Protein AF-A0A3N5FTT1-F1 (afdb_monomer_lite)

pLDDT: mean 85.32, std 10.21, range [42.25, 96.75]

Secondary structure (DSSP, 8-state):
-PPPPPPTTGGGS---EEEE-GGG-EEEEESSGGGTS--B--S-STTS-TT-SS-B---BSSHHHHHIIIIITTHHHHSPTTS-----HHHHHTEEEEEPPPPTT-PPEEEE--STHHHHHTT--TT------

Foldseek 3Di:
DAQDEAPPVLVVFDFDKDFAFQQLWKAKFFPPPCTGDDFQQDPPDFAHDNRSPTGHDDIDNDDVVRCCVPPVVVQVVVDDPPDDRDDDPVNVVRIDMHGGDGDPVNGTDIDGDCDDVRVVSSVHDPSYGDDDD

Sequence (133 aa):
MPLSGPPKDFDRVELALVAVEPARLMRLAFRAVATHVSFRTSARYRFDAPGGQFGVLYAAFDLATAFSETVLRTTPQLTPAGQEPVLTYEELSRRRVVHLAPVPAGQPLRLIKLYDEGLAAAQTDNRIATDDD

Radius of gyration: 16.89 Å; chains: 1; bounding box: 42×28×49 Å

Structure (mmCIF, N/CA/C/O backbone):
data_AF-A0A3N5FTT1-F1
#
_entry.id   AF-A0A3N5FTT1-F1
#
loop_
_atom_site.group_PDB
_atom_site.id
_atom_site.type_symbol
_atom_site.label_atom_id
_atom_site.label_alt_id
_atom_site.label_comp_id
_atom_site.label_asym_id
_atom_site.label_entity_id
_atom_site.label_seq_id
_atom_site.pdbx_PDB_ins_code
_atom_site.Cartn_x
_atom_site.Cartn_y
_atom_site.Cartn_z
_atom_site.occupancy
_atom_site.B_iso_or_equiv
_atom_site.auth_seq_id
_atom_site.auth_comp_id
_atom_site.auth_asym_id
_atom_site.auth_atom_id
_atom_site.pdbx_PDB_model_num
ATOM 1 N N . MET A 1 1 ? -17.883 -5.976 -14.658 1.00 42.25 1 MET A N 1
ATOM 2 C CA . MET A 1 1 ? -18.977 -5.362 -13.873 1.00 42.25 1 MET A CA 1
ATOM 3 C C . MET A 1 1 ? -18.403 -4.189 -13.091 1.00 42.25 1 MET A C 1
ATOM 5 O O . MET A 1 1 ? -17.233 -4.290 -12.733 1.00 42.25 1 MET A O 1
ATOM 9 N N . PRO A 1 2 ? -19.150 -3.092 -12.888 1.00 53.16 2 PRO A N 1
ATOM 10 C CA . PRO A 1 2 ? -18.661 -1.923 -12.156 1.00 53.16 2 PRO A CA 1
ATOM 11 C C . PRO A 1 2 ? -18.389 -2.252 -10.680 1.00 53.16 2 PRO A C 1
ATOM 13 O O . PRO A 1 2 ? -19.019 -3.152 -10.116 1.00 53.16 2 PRO A O 1
ATOM 16 N N . LEU A 1 3 ? -17.424 -1.543 -10.086 1.00 55.59 3 LEU A N 1
ATOM 17 C CA . LEU A 1 3 ? -17.203 -1.538 -8.638 1.00 55.59 3 LEU A CA 1
ATOM 18 C C . LEU A 1 3 ? -18.450 -0.946 -7.971 1.00 55.59 3 LEU A C 1
ATOM 20 O O . LEU A 1 3 ? -19.071 -0.043 -8.526 1.00 55.59 3 LEU A O 1
ATOM 24 N N . SER A 1 4 ? -18.849 -1.498 -6.831 1.00 61.81 4 SER A N 1
ATOM 25 C CA . SER A 1 4 ? -19.964 -0.974 -6.045 1.00 61.81 4 SER A CA 1
ATOM 26 C C . SER A 1 4 ? -19.404 -0.200 -4.865 1.00 61.81 4 SER A C 1
ATOM 28 O O . SER A 1 4 ? -18.530 -0.719 -4.162 1.00 61.81 4 SER A O 1
ATOM 30 N N . GLY A 1 5 ? -19.930 1.003 -4.640 1.00 64.06 5 GLY A N 1
ATOM 31 C CA . GLY A 1 5 ? -19.669 1.760 -3.424 1.00 64.06 5 GLY A CA 1
ATOM 32 C C . GLY A 1 5 ? -20.010 0.956 -2.160 1.00 64.06 5 GLY A C 1
ATOM 33 O O . GLY A 1 5 ? -20.705 -0.071 -2.230 1.00 64.06 5 GLY A O 1
ATOM 34 N N . PRO A 1 6 ? -19.488 1.376 -0.999 1.00 69.56 6 PRO A N 1
ATOM 35 C CA . PRO A 1 6 ? -19.821 0.747 0.272 1.00 69.56 6 PRO A CA 1
ATOM 36 C C . PRO A 1 6 ? -21.343 0.815 0.545 1.00 69.56 6 PRO A C 1
ATOM 38 O O . PRO A 1 6 ? -22.042 1.647 -0.038 1.00 69.56 6 PRO A O 1
ATOM 41 N N . PRO A 1 7 ? -21.888 -0.055 1.418 1.00 75.38 7 PRO A N 1
ATOM 42 C CA . PRO A 1 7 ? -23.258 0.069 1.921 1.00 75.38 7 PRO A CA 1
ATOM 43 C C . PRO A 1 7 ? -23.598 1.501 2.371 1.00 75.38 7 PRO A C 1
ATOM 45 O O . PRO A 1 7 ? -22.747 2.207 2.904 1.00 75.38 7 PRO A O 1
ATOM 48 N N . LYS A 1 8 ? -24.853 1.935 2.198 1.00 75.69 8 LYS A N 1
ATOM 49 C CA . LYS A 1 8 ? -25.277 3.317 2.518 1.00 75.69 8 LYS A CA 1
ATOM 50 C C . LYS A 1 8 ? -25.098 3.708 3.990 1.00 75.69 8 LYS A C 1
ATOM 52 O O . LYS A 1 8 ? -25.071 4.889 4.303 1.00 75.69 8 LYS A O 1
ATOM 57 N N . ASP A 1 9 ? -25.034 2.729 4.878 1.00 80.12 9 ASP A N 1
ATOM 58 C CA . ASP A 1 9 ? -24.876 2.855 6.325 1.00 80.12 9 ASP A CA 1
ATOM 59 C C . ASP A 1 9 ? -23.519 2.323 6.808 1.00 80.12 9 ASP A C 1
ATOM 61 O O . ASP A 1 9 ? -23.369 1.941 7.968 1.00 80.12 9 ASP A O 1
ATOM 65 N N . PHE A 1 10 ? -22.513 2.294 5.926 1.00 79.19 10 PHE A N 1
ATOM 66 C CA . PHE A 1 10 ? -21.170 1.802 6.244 1.00 79.19 10 PHE A CA 1
ATOM 67 C C . PHE A 1 10 ? -20.517 2.532 7.424 1.00 79.19 10 PHE A C 1
ATOM 69 O O . PHE A 1 10 ? -19.739 1.936 8.164 1.00 79.19 10 PHE A O 1
ATOM 76 N N . ASP A 1 11 ? -20.868 3.802 7.640 1.00 80.31 11 ASP A N 1
ATOM 77 C CA . ASP A 1 11 ? -20.440 4.618 8.781 1.00 80.31 11 ASP A CA 1
ATOM 78 C C . ASP A 1 11 ? -20.960 4.101 10.135 1.00 80.31 11 ASP A C 1
ATOM 80 O O . ASP A 1 11 ? -20.432 4.472 11.184 1.00 80.31 11 ASP A O 1
ATOM 84 N N . ARG A 1 12 ? -21.983 3.239 10.123 1.00 84.31 12 ARG A N 1
ATOM 85 C CA . ARG A 1 12 ? -22.632 2.667 11.314 1.00 84.31 12 ARG A CA 1
ATOM 86 C C . ARG A 1 12 ? -22.240 1.221 11.578 1.00 84.31 12 ARG A C 1
ATOM 88 O O . ARG A 1 12 ? -22.619 0.671 12.612 1.00 84.31 12 ARG A O 1
ATOM 95 N N . VAL A 1 13 ? -21.515 0.601 10.653 1.00 86.06 13 VAL A N 1
ATOM 96 C CA . VAL A 1 13 ? -21.069 -0.783 10.781 1.00 86.06 13 VAL A CA 1
ATOM 97 C C . VAL A 1 13 ? -19.856 -0.839 11.707 1.00 86.06 13 VAL A C 1
ATOM 99 O O . VAL A 1 13 ? -18.922 -0.047 11.589 1.00 86.06 13 VAL A O 1
ATOM 102 N N . GLU A 1 14 ? -19.848 -1.796 12.635 1.00 88.38 14 GLU A N 1
ATOM 103 C CA . GLU A 1 14 ? -18.666 -2.048 13.455 1.00 88.38 14 GLU A CA 1
ATOM 104 C C . GLU A 1 14 ? -17.583 -2.715 12.598 1.00 88.38 14 GLU A C 1
ATOM 106 O O . GLU A 1 14 ? -17.679 -3.881 12.210 1.00 88.38 14 GLU A O 1
ATOM 111 N N . LEU A 1 15 ? -16.548 -1.944 12.268 1.00 90.25 15 LEU A N 1
ATOM 112 C CA . LEU A 1 15 ? -15.471 -2.402 11.405 1.00 90.25 15 LEU A CA 1
ATOM 113 C C . LEU A 1 15 ? -14.433 -3.199 12.194 1.00 90.25 15 LEU A C 1
ATOM 115 O O . LEU A 1 15 ? -13.882 -2.731 13.193 1.00 90.25 15 LEU A O 1
ATOM 119 N N . ALA A 1 16 ? -14.095 -4.381 11.682 1.00 93.12 16 ALA A N 1
ATOM 120 C CA . ALA A 1 16 ? -12.997 -5.171 12.215 1.00 93.12 16 ALA A CA 1
ATOM 121 C C . ALA A 1 16 ? -11.670 -4.410 12.056 1.00 93.12 16 ALA A C 1
ATOM 123 O O . ALA A 1 16 ? -11.315 -3.970 10.959 1.00 93.12 16 ALA A O 1
ATOM 124 N N . LEU A 1 17 ? -10.915 -4.282 13.148 1.00 94.31 17 LEU A N 1
ATOM 125 C CA . LEU A 1 17 ? -9.601 -3.642 13.155 1.00 94.31 17 LEU A CA 1
ATOM 126 C C . LEU A 1 17 ? -8.486 -4.675 13.298 1.00 94.31 17 LEU A C 1
ATOM 128 O O . LEU A 1 17 ? -8.603 -5.650 14.037 1.00 94.31 17 LEU A O 1
ATOM 132 N N . VAL A 1 18 ? -7.362 -4.409 12.640 1.00 96.12 18 VAL A N 1
ATOM 133 C CA . VAL A 1 18 ? -6.124 -5.171 12.788 1.00 96.12 18 VAL A CA 1
ATOM 134 C C . VAL A 1 18 ? -4.969 -4.239 13.142 1.00 96.12 18 VAL A C 1
ATOM 136 O O . VAL A 1 18 ? -4.844 -3.133 12.612 1.00 96.12 18 VAL A O 1
ATOM 139 N N . ALA A 1 19 ? -4.120 -4.697 14.060 1.00 95.56 19 ALA A N 1
ATOM 140 C CA . ALA A 1 19 ? -2.863 -4.046 14.394 1.00 95.56 19 ALA A CA 1
ATOM 141 C C . ALA A 1 19 ? -1.747 -4.600 13.499 1.00 95.56 19 ALA A C 1
ATOM 143 O O . ALA A 1 19 ? -1.507 -5.808 13.466 1.00 95.56 19 ALA A O 1
ATOM 144 N N . VAL A 1 20 ? -1.057 -3.719 12.777 1.00 95.06 20 VAL A N 1
ATOM 145 C CA . VAL A 1 20 ? 0.028 -4.088 11.864 1.00 95.06 20 VAL A CA 1
ATOM 146 C C . VAL A 1 20 ? 1.277 -3.304 12.212 1.00 95.06 20 VAL A C 1
ATOM 148 O O . VAL A 1 20 ? 1.269 -2.075 12.239 1.00 95.06 20 VAL A O 1
ATOM 151 N N . GLU A 1 21 ? 2.380 -4.008 12.436 1.00 94.38 21 GLU A N 1
ATOM 152 C CA . GLU A 1 21 ? 3.671 -3.348 12.566 1.00 94.38 21 GLU A CA 1
ATOM 153 C C . GLU A 1 21 ? 4.119 -2.765 11.219 1.00 94.38 21 GLU A C 1
ATOM 155 O O . GLU A 1 21 ? 4.210 -3.517 10.243 1.00 94.38 21 GLU A O 1
ATOM 160 N N . PRO A 1 22 ? 4.460 -1.463 11.148 1.00 93.25 22 PRO A N 1
ATOM 161 C CA . PRO A 1 22 ? 4.927 -0.834 9.915 1.00 93.25 22 PRO A CA 1
ATOM 162 C C . PRO A 1 22 ? 6.081 -1.589 9.250 1.00 93.25 22 PRO A C 1
ATOM 164 O O . PRO A 1 22 ? 6.082 -1.747 8.037 1.00 93.25 22 PRO A O 1
ATOM 167 N N . ALA A 1 23 ? 7.017 -2.135 10.033 1.00 92.75 23 ALA A N 1
ATOM 168 C CA . ALA A 1 23 ? 8.183 -2.857 9.519 1.00 92.75 23 ALA A CA 1
ATOM 169 C C . ALA A 1 23 ? 7.835 -4.126 8.713 1.00 92.75 23 ALA A C 1
ATOM 171 O O . ALA A 1 23 ? 8.658 -4.608 7.933 1.00 92.75 23 ALA A O 1
ATOM 172 N N . ARG A 1 24 ? 6.613 -4.657 8.865 1.00 94.69 24 ARG A N 1
ATOM 173 C CA . ARG A 1 24 ? 6.100 -5.782 8.066 1.00 94.69 24 ARG A CA 1
ATOM 174 C C . ARG A 1 24 ? 5.604 -5.362 6.686 1.00 94.69 24 ARG A C 1
ATOM 176 O O . ARG A 1 24 ? 5.309 -6.224 5.866 1.00 94.69 24 ARG A O 1
ATOM 183 N N . LEU A 1 25 ? 5.474 -4.062 6.448 1.00 95.81 25 LEU A N 1
ATOM 184 C CA . LEU A 1 25 ? 4.988 -3.508 5.200 1.00 95.81 25 LEU A CA 1
ATOM 185 C C . LEU A 1 25 ? 6.155 -3.032 4.346 1.00 95.81 25 LEU A C 1
ATOM 187 O O . LEU A 1 25 ? 7.110 -2.402 4.809 1.00 95.81 25 LEU A O 1
ATOM 191 N N . MET A 1 26 ? 6.037 -3.301 3.057 1.00 95.94 26 MET A N 1
ATOM 192 C CA . MET A 1 26 ? 6.960 -2.828 2.046 1.00 95.94 26 MET A CA 1
ATOM 193 C C . MET A 1 26 ? 6.203 -2.292 0.845 1.00 95.94 26 MET A C 1
ATOM 195 O O . MET A 1 26 ? 5.030 -2.584 0.624 1.00 95.94 26 MET A O 1
ATOM 199 N N . ARG A 1 27 ? 6.898 -1.530 0.016 1.00 94.56 27 ARG A N 1
ATOM 200 C CA . ARG A 1 27 ? 6.398 -1.145 -1.296 1.00 94.56 27 ARG A CA 1
ATOM 201 C C . ARG A 1 27 ? 7.517 -1.092 -2.306 1.00 94.56 27 ARG A C 1
ATOM 203 O O . ARG A 1 27 ? 8.685 -0.910 -1.967 1.00 94.56 27 ARG A O 1
ATOM 210 N N . LEU A 1 28 ? 7.131 -1.211 -3.564 1.00 93.50 28 LEU A N 1
ATOM 211 C CA . LEU A 1 28 ? 8.029 -0.998 -4.677 1.00 93.50 28 LEU A CA 1
ATOM 212 C C . LEU A 1 28 ? 7.905 0.466 -5.114 1.00 93.50 28 LEU A C 1
ATOM 214 O O . LEU A 1 28 ? 6.833 0.925 -5.500 1.00 93.50 28 LEU A O 1
ATOM 218 N N . ALA A 1 29 ? 8.995 1.215 -5.007 1.00 92.06 29 ALA A N 1
ATOM 219 C CA . ALA A 1 29 ? 9.047 2.631 -5.358 1.00 92.06 29 ALA A CA 1
ATOM 220 C C . ALA A 1 29 ? 10.113 2.877 -6.428 1.00 92.06 29 ALA A C 1
ATOM 222 O O . ALA A 1 29 ? 10.991 2.041 -6.649 1.00 92.06 29 ALA A O 1
ATOM 223 N N . PHE A 1 30 ? 10.066 4.035 -7.087 1.00 90.62 30 PHE A N 1
ATOM 224 C CA . PHE A 1 30 ? 11.193 4.472 -7.907 1.00 90.62 30 PHE A CA 1
ATOM 225 C C . PHE A 1 30 ? 12.402 4.777 -7.015 1.00 90.62 30 PHE A C 1
ATOM 227 O O . PHE A 1 30 ? 12.276 5.069 -5.826 1.00 90.62 30 PHE A O 1
ATOM 234 N N . ARG A 1 31 ? 13.607 4.739 -7.590 1.00 87.94 31 ARG A N 1
ATOM 235 C CA . ARG A 1 31 ? 14.841 5.040 -6.844 1.00 87.94 31 ARG A CA 1
ATOM 236 C C . ARG A 1 31 ? 14.834 6.409 -6.167 1.00 87.94 31 ARG A C 1
ATOM 238 O O . ARG A 1 31 ? 15.449 6.544 -5.113 1.00 87.94 31 ARG A O 1
ATOM 245 N N . ALA A 1 32 ? 14.140 7.392 -6.738 1.00 87.75 32 ALA A N 1
ATOM 246 C CA . ALA A 1 32 ? 14.025 8.726 -6.164 1.00 87.75 32 ALA A CA 1
ATOM 247 C C . ALA A 1 32 ? 13.379 8.682 -4.766 1.00 87.75 32 ALA A C 1
ATOM 249 O O . ALA A 1 32 ? 12.244 8.225 -4.615 1.00 87.75 32 ALA A O 1
ATOM 250 N N . VAL A 1 33 ? 14.090 9.204 -3.760 1.00 82.81 33 VAL A N 1
ATOM 251 C CA . VAL A 1 33 ? 13.703 9.149 -2.334 1.00 82.81 33 VAL A CA 1
ATOM 252 C C . VAL A 1 33 ? 12.331 9.770 -2.070 1.00 82.81 33 VAL A C 1
ATOM 254 O O . VAL A 1 33 ? 11.547 9.221 -1.304 1.00 82.81 33 VAL A O 1
ATOM 257 N N . ALA A 1 34 ? 11.975 10.840 -2.788 1.00 81.56 34 ALA A N 1
ATOM 258 C CA . ALA A 1 34 ? 10.654 11.474 -2.701 1.00 81.56 34 ALA A CA 1
ATOM 259 C C . ALA A 1 34 ? 9.476 10.513 -2.990 1.00 81.56 34 ALA A C 1
ATOM 261 O O . ALA A 1 34 ? 8.323 10.793 -2.663 1.00 81.56 34 ALA A O 1
ATOM 262 N N . THR A 1 35 ? 9.745 9.363 -3.613 1.00 79.62 35 THR A N 1
ATOM 263 C CA . THR A 1 35 ? 8.726 8.358 -3.931 1.00 79.62 35 THR A CA 1
ATOM 264 C C . THR A 1 35 ? 8.617 7.244 -2.891 1.00 79.62 35 THR A C 1
ATOM 266 O O . THR A 1 35 ? 7.657 6.480 -2.959 1.00 79.62 35 THR A O 1
ATOM 269 N N . HIS A 1 36 ? 9.549 7.155 -1.932 1.00 84.69 36 HIS A N 1
ATOM 270 C CA . HIS A 1 36 ? 9.677 6.029 -0.999 1.00 84.69 36 HIS A CA 1
ATOM 271 C C . HIS A 1 36 ? 8.491 5.937 -0.043 1.00 84.69 36 HIS A C 1
ATOM 273 O O . HIS A 1 36 ? 7.829 4.906 0.001 1.00 84.69 36 HIS A O 1
ATOM 279 N N . VAL A 1 37 ? 8.154 7.025 0.646 1.00 81.81 37 VAL A N 1
ATOM 280 C CA . VAL A 1 37 ? 7.001 7.102 1.556 1.00 81.81 37 VAL A CA 1
ATOM 281 C C . VAL A 1 37 ? 6.309 8.442 1.322 1.00 81.81 37 VAL A C 1
ATOM 283 O O . VAL A 1 37 ? 6.639 9.443 1.948 1.00 81.81 37 VAL A O 1
ATOM 286 N N . SER A 1 38 ? 5.391 8.480 0.354 1.00 82.88 38 SER A N 1
ATOM 287 C CA . SER A 1 38 ? 4.568 9.659 0.070 1.00 82.88 38 SER A CA 1
ATOM 288 C C . SER A 1 38 ? 3.094 9.287 0.058 1.00 82.88 38 SER A C 1
ATOM 290 O O . SER A 1 38 ? 2.672 8.415 -0.701 1.00 82.88 38 SER A O 1
ATOM 292 N N . PHE A 1 39 ? 2.331 9.968 0.910 1.00 89.44 39 PHE A N 1
ATOM 293 C CA . PHE A 1 39 ? 0.878 9.890 0.963 1.00 89.44 39 PHE A CA 1
ATOM 294 C C . PHE A 1 39 ? 0.321 10.782 -0.144 1.00 89.44 39 PHE A C 1
ATOM 296 O O . PHE A 1 39 ? 0.500 11.999 -0.110 1.00 89.44 39 PHE A O 1
ATOM 303 N N . ARG A 1 40 ? -0.278 10.177 -1.171 1.00 87.12 40 ARG A N 1
ATOM 304 C CA . ARG A 1 40 ? -0.762 10.902 -2.353 1.00 87.12 40 ARG A CA 1
ATOM 305 C C . ARG A 1 40 ? -2.248 11.195 -2.228 1.00 87.12 40 ARG A C 1
ATOM 307 O O . ARG A 1 40 ? -2.999 10.329 -1.806 1.00 87.12 40 ARG A O 1
ATOM 314 N N . THR A 1 41 ? -2.653 12.390 -2.639 1.00 88.75 41 THR A N 1
ATOM 315 C CA . THR A 1 41 ? -4.046 12.870 -2.624 1.00 88.75 41 THR A CA 1
ATOM 316 C C . THR A 1 41 ? -4.725 12.762 -3.996 1.00 88.75 41 THR A C 1
ATOM 318 O O . THR A 1 41 ? -5.684 13.471 -4.275 1.00 88.75 41 THR A O 1
ATOM 321 N N . SER A 1 42 ? -4.208 11.919 -4.896 1.00 83.94 42 SER A N 1
ATOM 322 C CA . SER A 1 42 ? -4.902 11.606 -6.153 1.00 83.94 42 SER A CA 1
ATOM 323 C C . SER A 1 42 ? -6.137 10.757 -5.878 1.00 83.94 42 SER A C 1
ATOM 325 O O . SER A 1 42 ? -6.087 9.984 -4.938 1.00 83.94 42 SER A O 1
ATOM 327 N N . ALA A 1 43 ? -7.150 10.806 -6.744 1.00 84.06 43 ALA A N 1
ATOM 328 C CA . ALA A 1 43 ? -8.309 9.905 -6.733 1.00 84.06 43 ALA A CA 1
ATOM 329 C C . ALA A 1 43 ? -8.183 8.811 -7.815 1.00 84.06 43 ALA A C 1
ATOM 331 O O . ALA A 1 43 ? -9.061 8.630 -8.654 1.00 84.06 43 ALA A O 1
ATOM 332 N N . ARG A 1 44 ? -7.017 8.151 -7.900 1.00 83.44 44 ARG A N 1
ATOM 333 C CA . ARG A 1 44 ? -6.706 7.220 -9.007 1.00 83.44 44 ARG A CA 1
ATOM 334 C C . ARG A 1 44 ? -6.929 5.760 -8.628 1.00 83.44 44 ARG A C 1
ATOM 336 O O . ARG A 1 44 ? -7.172 4.933 -9.507 1.00 83.44 44 ARG A O 1
ATOM 343 N N . TYR A 1 45 ? -6.741 5.428 -7.361 1.00 86.38 45 TYR A N 1
ATOM 344 C CA . TYR A 1 45 ? -6.734 4.059 -6.873 1.00 86.38 45 TYR A CA 1
ATOM 345 C C . TYR A 1 45 ? -7.923 3.765 -5.969 1.00 86.38 45 TYR A C 1
ATOM 347 O O . TYR A 1 45 ? -8.590 4.653 -5.456 1.00 86.38 45 TYR A O 1
ATOM 355 N N . ARG A 1 46 ? -8.165 2.468 -5.790 1.00 86.62 46 ARG A N 1
ATOM 356 C CA . ARG A 1 46 ? -9.382 1.892 -5.215 1.00 86.62 46 ARG A CA 1
ATOM 357 C C . ARG A 1 46 ? -9.783 2.432 -3.839 1.00 86.62 46 ARG A C 1
ATOM 359 O O . ARG A 1 46 ? -10.966 2.424 -3.535 1.00 86.62 46 ARG A O 1
ATOM 366 N N . PHE A 1 47 ? -8.812 2.827 -3.022 1.00 90.31 47 PHE A N 1
ATOM 367 C CA . PHE A 1 47 ? -9.019 3.343 -1.665 1.00 90.31 47 PHE A CA 1
ATOM 368 C C . PHE A 1 47 ? -8.519 4.782 -1.506 1.00 90.31 47 PHE A C 1
ATOM 370 O O . PHE A 1 47 ? -8.275 5.240 -0.391 1.00 90.31 47 PHE A O 1
ATOM 377 N N . ASP A 1 48 ? -8.314 5.489 -2.619 1.00 90.75 48 ASP A N 1
ATOM 378 C CA . ASP A 1 48 ? -7.957 6.900 -2.581 1.00 90.75 48 ASP A CA 1
ATOM 379 C C . ASP A 1 48 ? -9.139 7.732 -2.073 1.00 90.75 48 ASP A C 1
ATOM 381 O O . ASP A 1 48 ? -10.291 7.402 -2.347 1.00 90.75 48 ASP A O 1
ATOM 385 N N . ALA A 1 49 ? -8.858 8.819 -1.353 1.00 88.94 49 ALA A N 1
ATOM 386 C CA . ALA A 1 49 ? -9.875 9.792 -0.969 1.00 88.94 49 ALA A CA 1
ATOM 387 C C . ALA A 1 49 ? -10.394 10.506 -2.236 1.00 88.94 49 ALA A C 1
ATOM 389 O O . ALA A 1 49 ? -9.599 11.215 -2.864 1.00 88.94 49 ALA A O 1
ATOM 390 N N . PRO A 1 50 ? -11.675 10.361 -2.624 1.00 85.31 50 PRO A N 1
ATOM 391 C CA . PRO A 1 50 ? -12.180 10.884 -3.896 1.00 85.31 50 PRO 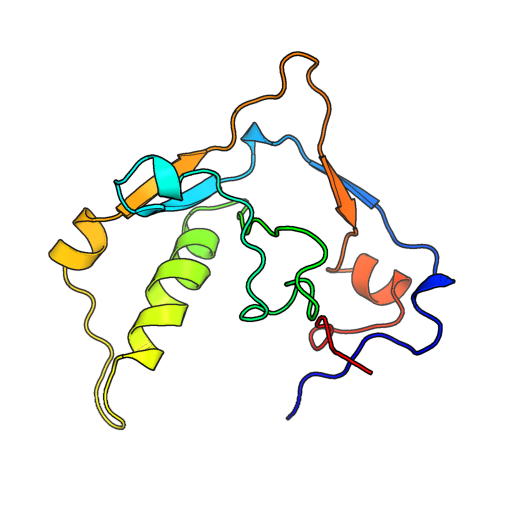A CA 1
ATOM 392 C C . PRO A 1 50 ? -12.023 12.404 -4.029 1.00 85.31 50 PRO A C 1
ATOM 394 O O . PRO A 1 50 ? -11.509 12.909 -5.026 1.00 85.31 50 PRO A O 1
ATOM 397 N N . GLY A 1 51 ? -12.321 13.137 -2.952 1.00 87.19 51 GLY A N 1
ATOM 398 C CA . GLY A 1 51 ? -12.128 14.587 -2.873 1.00 87.19 51 GLY A CA 1
ATOM 399 C C . GLY A 1 51 ? -10.730 15.020 -2.417 1.00 87.19 51 GLY A C 1
ATOM 400 O O . GLY A 1 51 ? -10.533 16.190 -2.091 1.00 87.19 51 GLY A O 1
ATOM 401 N N . GLY A 1 52 ? -9.760 14.103 -2.330 1.00 87.75 52 GLY A N 1
ATOM 402 C CA . GLY A 1 52 ? -8.378 14.410 -1.946 1.00 87.75 52 GLY A CA 1
ATOM 403 C C . GLY A 1 52 ? -8.206 14.928 -0.511 1.00 87.75 52 GLY A C 1
ATOM 404 O O . GLY A 1 52 ? -7.203 15.576 -0.213 1.00 87.75 52 GLY A O 1
ATOM 405 N N . GLN A 1 53 ? -9.163 14.654 0.382 1.00 91.12 53 GLN A N 1
ATOM 406 C CA . GLN A 1 53 ? -9.201 15.181 1.753 1.00 91.12 53 GLN A CA 1
ATOM 407 C C . GLN A 1 53 ? -8.039 14.677 2.624 1.00 91.12 53 GLN A C 1
ATOM 409 O O . GLN A 1 53 ? -7.667 15.315 3.608 1.00 91.12 53 GLN A O 1
ATOM 414 N N . PHE A 1 54 ? -7.457 13.532 2.268 1.00 90.50 54 PHE A N 1
ATOM 415 C CA . PHE A 1 54 ? -6.276 12.965 2.906 1.00 90.50 54 PHE A CA 1
ATOM 416 C C . PHE A 1 54 ? -5.427 12.198 1.890 1.00 90.50 54 PHE A C 1
ATOM 418 O O . PHE A 1 54 ? -5.898 11.786 0.830 1.00 90.50 54 PHE A O 1
ATOM 425 N N . GLY A 1 55 ? -4.144 12.028 2.210 1.00 91.44 55 GLY A N 1
ATOM 426 C CA . GLY A 1 55 ? -3.221 11.273 1.372 1.00 91.44 55 GLY A CA 1
ATOM 427 C C . GLY A 1 55 ? -3.232 9.781 1.702 1.00 91.44 55 GLY A C 1
ATOM 428 O O . GLY A 1 55 ? -3.303 9.399 2.869 1.00 91.44 55 GLY A O 1
ATOM 429 N N . VAL A 1 56 ? -3.084 8.940 0.679 1.00 93.00 56 VAL A N 1
ATOM 430 C CA . VAL A 1 56 ? -3.073 7.476 0.802 1.00 93.00 56 VAL A CA 1
ATOM 431 C C . VAL A 1 56 ? -1.715 6.908 0.393 1.00 93.00 56 VAL A C 1
ATOM 433 O O . VAL A 1 56 ? -1.062 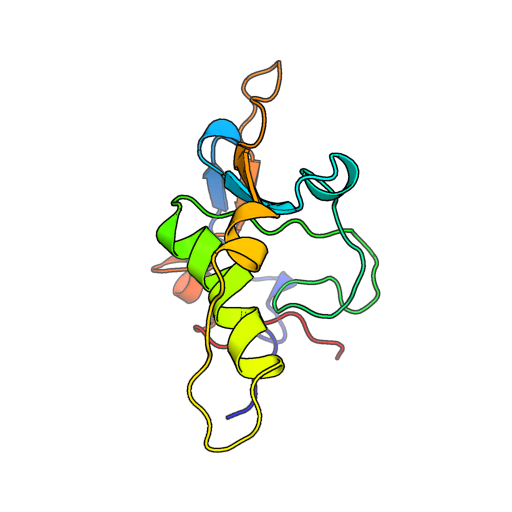7.388 -0.541 1.00 93.00 56 VAL A O 1
ATOM 436 N N . LEU A 1 57 ? -1.269 5.884 1.123 1.00 92.88 57 LEU A N 1
ATOM 437 C CA . LEU A 1 57 ? -0.055 5.121 0.849 1.00 92.88 57 LEU A CA 1
ATOM 438 C C . LEU A 1 57 ? -0.415 3.643 0.682 1.00 92.88 57 LEU A C 1
ATOM 440 O O . LEU A 1 57 ? -0.933 3.024 1.606 1.00 92.88 57 LEU A O 1
ATOM 444 N N . TYR A 1 58 ? -0.061 3.068 -0.466 1.00 93.12 58 TYR A N 1
ATOM 445 C CA . TYR A 1 58 ? -0.187 1.632 -0.709 1.00 93.12 58 TYR A CA 1
ATOM 446 C C . TYR A 1 58 ? 1.112 0.918 -0.340 1.00 93.12 58 TYR A C 1
ATOM 448 O O . TYR A 1 58 ? 2.201 1.306 -0.785 1.00 93.12 58 TYR A O 1
ATOM 456 N N . ALA A 1 59 ? 0.974 -0.141 0.449 1.00 95.38 59 ALA A N 1
ATOM 457 C CA . ALA A 1 59 ? 2.038 -1.050 0.840 1.00 95.38 59 ALA A CA 1
ATOM 458 C C . ALA A 1 59 ? 1.493 -2.483 0.906 1.00 95.38 59 ALA A C 1
ATOM 460 O O . ALA A 1 59 ? 0.286 -2.694 0.996 1.00 95.38 59 ALA A O 1
ATOM 461 N N . ALA A 1 60 ? 2.390 -3.458 0.848 1.00 96.00 60 ALA A N 1
ATOM 462 C CA . ALA A 1 60 ? 2.078 -4.878 0.857 1.00 96.00 60 ALA A CA 1
ATOM 463 C C . ALA A 1 60 ? 2.907 -5.613 1.914 1.00 96.00 60 ALA A C 1
ATOM 465 O O . ALA A 1 60 ? 3.953 -5.129 2.349 1.00 96.00 60 ALA A O 1
ATOM 466 N N . PHE A 1 61 ? 2.445 -6.802 2.294 1.00 96.50 61 PHE A N 1
ATOM 467 C CA . PHE A 1 61 ? 3.142 -7.682 3.235 1.00 96.50 61 PHE A CA 1
ATOM 468 C C . PHE A 1 61 ? 4.283 -8.476 2.592 1.00 96.50 61 PHE A C 1
ATOM 470 O O . PHE A 1 61 ? 5.168 -8.963 3.292 1.00 96.50 61 PHE A O 1
ATOM 477 N N . ASP A 1 62 ? 4.274 -8.608 1.269 1.00 96.75 62 ASP A N 1
ATOM 478 C CA . ASP A 1 62 ? 5.238 -9.408 0.530 1.00 96.75 62 ASP A CA 1
ATOM 479 C C . ASP A 1 62 ? 5.599 -8.770 -0.820 1.00 96.75 62 ASP A C 1
ATOM 481 O O . ASP A 1 62 ? 4.901 -7.898 -1.356 1.00 96.75 62 ASP A O 1
ATOM 485 N N . LEU A 1 63 ? 6.730 -9.218 -1.368 1.00 95.56 63 LEU A N 1
ATOM 486 C CA . LEU A 1 63 ? 7.281 -8.688 -2.608 1.00 95.56 63 LEU A CA 1
ATOM 487 C C . LEU A 1 63 ? 6.428 -9.037 -3.831 1.00 95.56 63 LEU A C 1
ATOM 489 O O . LEU A 1 63 ? 6.345 -8.219 -4.743 1.00 95.56 63 LEU A O 1
ATOM 493 N N . ALA A 1 64 ? 5.805 -10.217 -3.874 1.00 95.50 64 ALA A N 1
ATOM 494 C CA . ALA A 1 64 ? 5.016 -10.645 -5.026 1.00 95.50 64 ALA A CA 1
ATOM 495 C C . ALA A 1 64 ? 3.767 -9.766 -5.187 1.00 95.50 64 ALA A C 1
ATOM 497 O O . ALA A 1 64 ? 3.471 -9.303 -6.292 1.00 95.50 64 ALA A O 1
ATOM 498 N N . THR A 1 65 ? 3.102 -9.444 -4.078 1.00 95.00 65 THR A N 1
ATOM 499 C CA . THR A 1 65 ? 1.983 -8.500 -4.028 1.00 95.00 65 THR A CA 1
ATOM 500 C C . THR A 1 65 ? 2.442 -7.091 -4.406 1.00 95.00 65 THR A C 1
ATOM 502 O O . THR A 1 65 ? 1.876 -6.482 -5.315 1.00 95.00 65 THR A O 1
ATOM 505 N N . ALA A 1 66 ? 3.523 -6.581 -3.797 1.00 94.44 66 ALA A N 1
ATOM 506 C CA . ALA A 1 66 ? 4.057 -5.254 -4.128 1.00 94.44 66 ALA A CA 1
ATOM 507 C C . ALA A 1 66 ? 4.439 -5.128 -5.616 1.00 94.44 66 ALA A C 1
ATOM 509 O O . ALA A 1 66 ? 4.213 -4.087 -6.244 1.00 94.44 66 ALA A O 1
ATOM 510 N N . PHE A 1 67 ? 5.020 -6.187 -6.182 1.00 92.75 67 PHE A N 1
ATOM 511 C CA . PHE A 1 67 ? 5.401 -6.275 -7.585 1.00 92.75 67 PHE A CA 1
ATOM 512 C C . PHE A 1 67 ? 4.182 -6.292 -8.504 1.00 92.75 67 PHE A C 1
ATOM 514 O O . PHE A 1 67 ? 4.134 -5.515 -9.459 1.00 92.75 67 PHE A O 1
ATOM 521 N N . SER A 1 68 ? 3.186 -7.123 -8.198 1.00 90.56 68 SER A N 1
ATOM 522 C CA . SER A 1 68 ? 1.958 -7.231 -8.988 1.00 90.56 68 SER A CA 1
ATOM 523 C C . SER A 1 68 ? 1.222 -5.890 -9.051 1.00 90.56 68 SER A C 1
ATOM 525 O O . SER A 1 68 ? 0.908 -5.405 -10.136 1.00 90.56 68 SER A O 1
ATOM 527 N N . GLU A 1 69 ? 1.072 -5.216 -7.911 1.00 89.00 69 GLU A N 1
ATOM 528 C CA . GLU A 1 69 ? 0.359 -3.935 -7.810 1.00 89.00 69 GLU A CA 1
ATOM 529 C C . GLU A 1 69 ? 1.098 -2.743 -8.435 1.00 89.00 69 GLU A C 1
ATOM 531 O O . GLU A 1 69 ? 0.488 -1.742 -8.826 1.00 89.00 69 GLU A O 1
ATOM 536 N N . THR A 1 70 ? 2.426 -2.820 -8.540 1.00 87.81 70 THR A N 1
ATOM 537 C CA . THR A 1 70 ? 3.242 -1.698 -9.032 1.00 87.81 70 THR A CA 1
ATOM 538 C C . THR A 1 70 ? 3.661 -1.884 -10.486 1.00 87.81 70 THR A C 1
ATOM 540 O O . THR A 1 70 ? 3.577 -0.951 -11.288 1.00 87.81 70 THR A O 1
ATOM 543 N N . VAL A 1 71 ? 4.150 -3.075 -10.827 1.00 86.31 71 VAL A N 1
ATOM 544 C CA . VAL A 1 71 ? 4.709 -3.399 -12.142 1.00 86.31 71 VAL A CA 1
ATOM 545 C C . VAL A 1 71 ? 3.615 -3.964 -13.031 1.00 86.31 71 VAL A C 1
ATOM 547 O O . VAL A 1 71 ? 3.236 -3.316 -14.003 1.00 86.31 71 VAL A O 1
ATOM 550 N N . LEU A 1 72 ? 3.043 -5.112 -12.655 1.00 83.88 72 LEU A N 1
ATOM 551 C CA . LEU A 1 72 ? 2.076 -5.824 -13.496 1.00 83.88 72 LEU A CA 1
ATOM 552 C C . LEU A 1 72 ? 0.757 -5.075 -13.659 1.00 83.88 72 LEU A C 1
ATOM 554 O O . LEU A 1 72 ? 0.093 -5.251 -14.667 1.00 83.88 72 LEU A O 1
ATOM 558 N N . ARG A 1 73 ? 0.379 -4.206 -12.722 1.00 81.12 73 ARG A N 1
ATOM 559 C CA . ARG A 1 73 ? -0.781 -3.325 -12.897 1.00 81.12 73 ARG A CA 1
ATOM 560 C C . ARG A 1 73 ? -0.532 -2.223 -13.933 1.00 81.12 73 ARG A C 1
ATOM 562 O O . ARG A 1 73 ? -1.463 -1.793 -14.607 1.00 81.12 73 ARG A O 1
ATOM 569 N N . THR A 1 74 ? 0.706 -1.738 -14.047 1.00 73.12 74 THR A N 1
ATOM 570 C CA . THR A 1 74 ? 1.053 -0.597 -14.911 1.00 73.12 74 THR A CA 1
ATOM 571 C C . THR A 1 74 ? 1.422 -1.045 -16.326 1.00 73.12 74 THR A C 1
ATOM 573 O O . THR A 1 74 ? 1.043 -0.383 -17.287 1.00 73.12 74 THR A O 1
ATOM 576 N N . THR A 1 75 ? 2.117 -2.175 -16.485 1.00 69.81 75 THR A N 1
ATOM 577 C CA . THR A 1 75 ? 2.607 -2.641 -17.795 1.00 69.81 75 THR A CA 1
ATOM 578 C C . THR A 1 75 ? 1.490 -2.897 -18.825 1.00 69.81 75 THR A C 1
ATOM 580 O O . THR A 1 75 ? 1.617 -2.407 -19.947 1.00 69.81 75 THR A O 1
ATOM 583 N N . PRO A 1 76 ? 0.361 -3.557 -18.492 1.00 65.50 76 PRO A N 1
ATOM 584 C CA . PRO A 1 76 ? -0.752 -3.755 -19.421 1.00 65.50 76 PRO A CA 1
ATOM 585 C C . PRO A 1 76 ? -1.435 -2.448 -19.830 1.00 65.50 76 PRO A C 1
ATOM 587 O O . PRO A 1 76 ? -1.906 -2.345 -20.953 1.00 65.50 76 PRO A O 1
ATOM 590 N N . GLN A 1 77 ? -1.448 -1.425 -18.961 1.00 65.44 77 GLN A N 1
ATOM 591 C CA . GLN A 1 77 ? -1.998 -0.102 -19.306 1.00 65.44 77 GLN A CA 1
ATOM 592 C C . GLN A 1 77 ? -1.179 0.601 -20.396 1.00 65.44 77 GLN A C 1
ATOM 594 O O . GLN A 1 77 ? -1.691 1.486 -21.074 1.00 65.44 77 GLN A O 1
ATOM 599 N N . LEU A 1 78 ? 0.095 0.232 -20.538 1.00 69.00 78 LEU A N 1
ATOM 600 C CA . LEU A 1 78 ? 1.032 0.821 -21.492 1.00 69.00 78 LEU A CA 1
ATOM 601 C C . LEU A 1 78 ? 1.261 -0.069 -22.723 1.00 69.00 78 LEU A C 1
ATOM 603 O O . LEU A 1 78 ? 1.974 0.338 -23.637 1.00 69.00 78 LEU A O 1
ATOM 607 N N . THR A 1 79 ? 0.679 -1.272 -22.752 1.00 75.88 79 THR A N 1
ATOM 608 C CA . THR A 1 79 ? 0.859 -2.234 -23.845 1.00 75.88 79 THR A CA 1
ATOM 609 C C . THR A 1 79 ? -0.286 -2.097 -24.855 1.00 75.88 79 THR A C 1
ATOM 611 O O . THR A 1 79 ? -1.450 -2.141 -24.453 1.00 75.88 79 THR A O 1
ATOM 614 N N . PRO A 1 80 ? 0.001 -1.934 -26.160 1.00 79.56 80 PRO A N 1
ATOM 615 C CA . PRO A 1 80 ? -1.027 -1.909 -27.195 1.00 79.56 80 PRO A CA 1
ATOM 616 C C . PRO A 1 80 ? -1.894 -3.173 -27.199 1.00 79.56 80 PRO A C 1
ATOM 618 O O . PRO A 1 80 ? -1.418 -4.277 -26.929 1.00 79.56 80 PRO A O 1
ATOM 621 N N . ALA A 1 81 ? -3.170 -3.020 -27.557 1.00 81.19 81 ALA A N 1
ATOM 622 C CA . ALA A 1 81 ? -4.091 -4.146 -27.666 1.00 81.19 81 ALA A CA 1
ATOM 623 C C . ALA A 1 81 ? -3.552 -5.211 -28.641 1.00 81.19 81 ALA A C 1
ATOM 625 O O . ALA A 1 81 ? -3.160 -4.894 -29.763 1.00 81.19 81 ALA A O 1
ATOM 626 N N . GLY A 1 82 ? -3.545 -6.473 -28.204 1.00 81.25 82 GLY A N 1
ATOM 627 C CA . GLY A 1 82 ? -3.042 -7.604 -28.992 1.00 81.25 82 GLY A CA 1
ATOM 628 C C . GLY A 1 82 ? -1.537 -7.862 -28.875 1.00 81.25 82 GLY A C 1
ATOM 629 O O . GLY A 1 82 ? -1.035 -8.747 -29.561 1.00 81.25 82 GLY A O 1
ATOM 630 N N . GLN A 1 83 ? -0.818 -7.128 -28.020 1.00 81.25 83 GLN A N 1
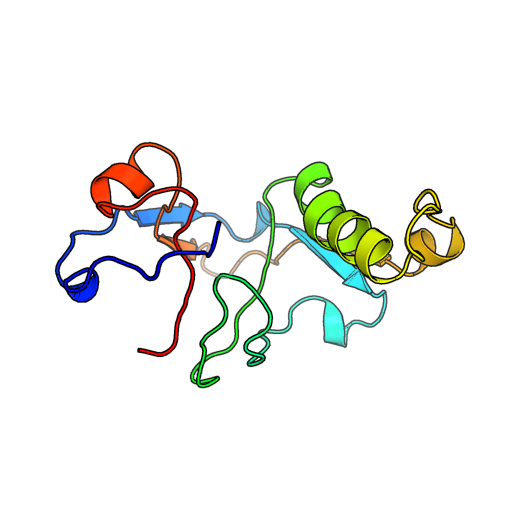ATOM 631 C CA . GLN A 1 83 ? 0.587 -7.395 -27.710 1.00 81.25 83 GLN A CA 1
ATOM 632 C C . GLN A 1 83 ? 0.757 -7.936 -26.292 1.00 81.25 83 GLN A C 1
ATOM 634 O O . GLN A 1 83 ? -0.003 -7.604 -25.380 1.00 81.25 83 GLN A O 1
ATOM 639 N N . GLU A 1 84 ? 1.780 -8.766 -26.105 1.00 80.75 84 GLU A N 1
ATOM 640 C CA . GLU A 1 84 ? 2.169 -9.226 -24.779 1.00 80.75 84 GLU A CA 1
ATOM 641 C C . GLU A 1 84 ? 2.936 -8.118 -24.038 1.00 80.75 84 GLU A C 1
ATOM 643 O O . GLU A 1 84 ? 3.817 -7.479 -24.622 1.00 80.75 84 GLU A O 1
ATOM 648 N N . PRO A 1 85 ? 2.630 -7.870 -22.752 1.00 77.50 85 PRO A N 1
ATOM 649 C CA . PRO A 1 85 ? 3.350 -6.886 -21.960 1.00 77.50 85 PRO A CA 1
ATOM 650 C C . PRO A 1 85 ? 4.808 -7.313 -21.767 1.00 77.50 85 PRO A C 1
ATOM 652 O O . PRO A 1 85 ? 5.097 -8.294 -21.082 1.00 77.50 85 PRO A O 1
ATOM 655 N N . VAL A 1 86 ? 5.743 -6.545 -22.330 1.00 83.25 86 VAL A N 1
ATOM 656 C CA . VAL A 1 86 ? 7.183 -6.779 -22.158 1.00 83.25 86 VAL A CA 1
ATOM 657 C C . VAL A 1 86 ? 7.704 -5.955 -20.989 1.00 83.25 86 VAL A C 1
ATOM 659 O O . VAL A 1 86 ? 7.607 -4.727 -20.970 1.00 83.25 86 VAL A O 1
ATOM 662 N N . LEU A 1 87 ? 8.308 -6.633 -20.017 1.00 84.62 87 LEU A N 1
ATOM 663 C CA . LEU A 1 87 ? 8.970 -5.995 -18.889 1.00 84.62 87 LEU A CA 1
ATOM 664 C C . LEU A 1 87 ? 10.484 -5.985 -19.099 1.00 84.62 87 LEU A C 1
ATOM 666 O O . LEU A 1 87 ? 11.124 -7.035 -19.119 1.00 84.62 87 LEU A O 1
ATOM 670 N N . THR A 1 88 ? 11.068 -4.796 -19.237 1.00 86.81 88 THR A N 1
ATOM 671 C CA . THR A 1 88 ? 12.515 -4.662 -19.434 1.00 86.81 88 THR A CA 1
ATOM 672 C C . THR A 1 88 ? 13.267 -4.674 -18.105 1.00 86.81 88 THR A C 1
ATOM 674 O O . THR A 1 88 ? 12.784 -4.197 -17.073 1.00 86.81 88 THR A O 1
ATOM 677 N N . TYR A 1 89 ? 14.511 -5.158 -18.134 1.00 88.06 89 TYR A N 1
ATOM 678 C CA . TYR A 1 89 ? 15.418 -5.038 -16.991 1.00 88.06 89 TYR A CA 1
ATOM 679 C C . TYR A 1 89 ? 15.680 -3.583 -16.604 1.00 88.06 89 TYR A C 1
ATOM 681 O O . TYR A 1 89 ? 15.851 -3.293 -15.423 1.00 88.06 89 TYR A O 1
ATOM 689 N N . GLU A 1 90 ? 15.678 -2.659 -17.566 1.00 87.56 90 GLU A N 1
ATOM 690 C CA . GLU A 1 90 ? 15.810 -1.234 -17.278 1.00 87.56 90 GLU A CA 1
ATOM 691 C C . GLU A 1 90 ? 14.652 -0.745 -16.393 1.00 87.56 90 GLU A C 1
ATOM 693 O O . GLU A 1 90 ? 14.889 -0.128 -15.351 1.00 87.56 90 GLU A O 1
ATOM 698 N N . GLU A 1 91 ? 13.412 -1.093 -16.739 1.00 84.75 91 GLU A N 1
ATOM 699 C CA . GLU A 1 91 ? 12.222 -0.716 -15.975 1.00 84.75 91 GLU A CA 1
ATOM 700 C C . GLU A 1 91 ? 12.253 -1.299 -14.556 1.00 84.75 91 GLU A C 1
ATOM 702 O O . GLU A 1 91 ? 11.991 -0.602 -13.569 1.00 84.75 91 GLU A O 1
ATOM 707 N N . LEU A 1 92 ? 12.674 -2.556 -14.422 1.00 87.94 92 LEU A N 1
ATOM 708 C CA . LEU A 1 92 ? 12.903 -3.178 -13.117 1.00 87.94 92 LEU A CA 1
ATOM 709 C C . LEU A 1 92 ? 13.990 -2.456 -12.319 1.00 87.94 92 LEU A C 1
ATOM 711 O O . LEU A 1 92 ? 13.802 -2.130 -11.146 1.00 87.94 92 LEU A O 1
ATOM 715 N N . SER A 1 93 ? 15.119 -2.161 -12.961 1.00 90.62 93 SER A N 1
ATOM 716 C CA . SER A 1 93 ? 16.284 -1.570 -12.309 1.00 90.62 93 SER A CA 1
ATOM 717 C C . SER A 1 93 ? 16.006 -0.178 -11.746 1.00 90.62 93 SER A C 1
ATOM 719 O O . SER A 1 93 ? 16.640 0.201 -10.763 1.00 90.62 93 SER A O 1
ATOM 721 N N . ARG A 1 94 ? 15.039 0.568 -12.299 1.00 90.38 94 ARG A N 1
ATOM 722 C CA . ARG A 1 94 ? 14.610 1.898 -11.823 1.00 90.38 94 ARG A CA 1
ATOM 723 C C . ARG A 1 94 ? 13.849 1.860 -10.496 1.00 90.38 94 ARG A C 1
ATOM 725 O O . ARG A 1 94 ? 13.611 2.917 -9.902 1.00 90.38 94 ARG A O 1
ATOM 732 N N . ARG A 1 95 ? 13.485 0.670 -10.016 1.00 91.69 95 ARG A N 1
ATOM 733 C CA . ARG A 1 95 ? 12.722 0.468 -8.784 1.00 91.69 95 ARG A CA 1
ATOM 734 C C . ARG A 1 95 ? 13.594 -0.025 -7.637 1.00 91.69 95 ARG A C 1
ATOM 736 O O . ARG A 1 95 ? 14.684 -0.563 -7.831 1.00 91.69 95 ARG A O 1
ATOM 743 N N . ARG A 1 96 ? 13.106 0.177 -6.418 1.00 93.88 96 ARG A N 1
ATOM 744 C CA . ARG A 1 96 ? 13.653 -0.397 -5.189 1.00 93.88 96 ARG A CA 1
ATOM 745 C C . ARG A 1 96 ? 12.525 -0.817 -4.263 1.00 93.88 96 ARG A C 1
ATOM 747 O O . ARG A 1 96 ? 11.476 -0.176 -4.218 1.00 93.88 96 ARG A O 1
ATOM 754 N N . VAL A 1 97 ? 12.783 -1.885 -3.518 1.00 94.94 97 VAL A N 1
ATOM 755 C CA . VAL A 1 97 ? 11.957 -2.275 -2.379 1.00 94.94 97 VAL A CA 1
ATOM 756 C C . VAL A 1 97 ? 12.264 -1.319 -1.234 1.00 94.94 97 VAL A C 1
ATOM 758 O O . VAL A 1 97 ? 13.428 -1.091 -0.900 1.00 94.94 97 VAL A O 1
ATOM 761 N N . VAL A 1 98 ? 11.215 -0.738 -0.671 1.00 95.06 98 VAL A N 1
ATOM 762 C CA . VAL A 1 98 ? 11.267 0.171 0.471 1.00 95.06 98 VAL A CA 1
ATOM 763 C C . VAL A 1 98 ? 10.428 -0.445 1.575 1.00 95.06 98 VAL A C 1
ATOM 765 O O . VAL A 1 98 ? 9.234 -0.666 1.384 1.00 95.06 98 VAL A O 1
ATOM 768 N N . HIS A 1 99 ? 11.047 -0.703 2.720 1.00 94.12 99 HIS A N 1
ATOM 769 C CA . HIS A 1 99 ? 10.341 -1.104 3.932 1.00 94.12 99 HIS A CA 1
ATOM 770 C C . HIS A 1 99 ? 9.904 0.138 4.701 1.00 94.12 99 HIS A C 1
ATOM 772 O O . HIS A 1 99 ? 10.641 1.127 4.757 1.00 94.12 99 HIS A O 1
ATOM 778 N N . LEU A 1 100 ? 8.711 0.097 5.288 1.00 92.12 100 LEU A N 1
ATOM 779 C CA . LEU A 1 100 ? 8.275 1.163 6.182 1.00 92.12 100 LEU A CA 1
ATOM 780 C C . LEU A 1 100 ? 9.104 1.088 7.469 1.00 92.12 100 LEU A C 1
ATOM 782 O O . LEU A 1 100 ? 9.324 0.013 8.027 1.00 92.12 100 LEU A O 1
ATOM 786 N N . ALA A 1 101 ? 9.597 2.240 7.921 1.00 88.38 101 ALA A N 1
ATOM 787 C CA . ALA A 1 101 ? 10.400 2.302 9.133 1.00 88.38 101 ALA A CA 1
ATOM 788 C C . ALA A 1 101 ? 9.548 1.949 10.368 1.00 88.38 101 ALA A C 1
ATOM 790 O O . ALA A 1 101 ? 8.366 2.307 10.414 1.00 88.38 101 ALA A O 1
ATOM 791 N N . PRO A 1 102 ? 10.134 1.300 11.389 1.00 84.38 102 PRO A N 1
ATOM 792 C CA . PRO A 1 102 ? 9.491 1.169 12.689 1.00 84.38 102 PRO A CA 1
ATOM 793 C C . PRO A 1 102 ? 9.160 2.552 13.260 1.00 84.38 102 PRO A C 1
ATOM 795 O O . PRO A 1 102 ? 9.923 3.506 13.093 1.00 84.38 102 PRO A O 1
ATOM 798 N N . VAL A 1 103 ? 8.041 2.661 13.973 1.00 79.56 103 VAL A N 1
ATOM 799 C CA . VAL A 1 103 ? 7.713 3.880 14.722 1.00 79.56 103 VAL A CA 1
ATOM 800 C C . VAL A 1 103 ? 8.520 3.866 16.032 1.00 79.56 103 VAL A C 1
ATOM 802 O O . VAL A 1 103 ? 8.567 2.81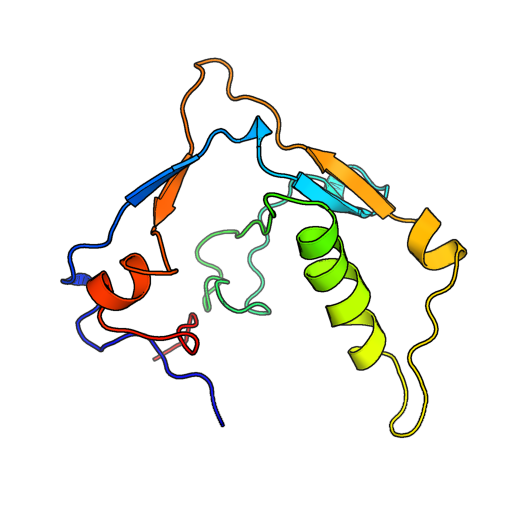7 16.674 1.00 79.56 103 VAL A O 1
ATOM 805 N N . PRO A 1 104 ? 9.128 4.987 16.474 1.00 74.19 104 PRO A N 1
ATOM 806 C CA . PRO A 1 104 ? 10.002 5.028 17.658 1.00 74.19 104 PRO A CA 1
ATOM 807 C C . PRO A 1 104 ? 9.390 4.495 18.963 1.00 74.19 104 PRO A C 1
ATOM 809 O O . PRO A 1 104 ? 10.117 4.032 19.833 1.00 74.19 104 PRO A O 1
ATOM 812 N N . ALA A 1 105 ? 8.062 4.537 19.097 1.00 76.88 105 ALA A N 1
ATOM 813 C CA . ALA A 1 105 ? 7.331 4.013 20.253 1.00 76.88 105 ALA A CA 1
ATOM 814 C C . ALA A 1 105 ? 6.775 2.587 20.045 1.00 76.88 105 ALA A C 1
ATOM 816 O O . ALA A 1 105 ? 5.958 2.131 20.839 1.00 76.88 105 ALA A O 1
ATOM 817 N N . GLY A 1 106 ? 7.139 1.905 18.951 1.00 75.56 106 GLY A N 1
ATOM 818 C CA . GLY A 1 106 ? 6.606 0.582 18.603 1.00 75.56 106 GLY A CA 1
ATOM 819 C C . GLY A 1 106 ? 5.100 0.573 18.325 1.00 75.56 106 GLY A C 1
ATOM 820 O O . GLY A 1 106 ? 4.466 -0.474 18.389 1.00 75.56 106 GLY A O 1
ATOM 821 N N . GLN A 1 107 ? 4.498 1.736 18.057 1.00 86.75 107 GLN A N 1
ATOM 822 C CA . GLN A 1 107 ? 3.052 1.834 17.908 1.00 86.75 107 GLN A CA 1
ATOM 823 C C . GLN A 1 107 ? 2.611 1.177 16.589 1.00 86.75 107 GLN A C 1
ATOM 825 O O . GLN A 1 107 ? 3.058 1.609 15.520 1.00 86.75 107 GLN A O 1
ATOM 830 N N . PRO A 1 108 ? 1.738 0.153 16.633 1.00 92.19 108 PRO A N 1
ATOM 831 C CA . PRO A 1 108 ? 1.251 -0.483 15.422 1.00 92.19 108 PRO A CA 1
ATOM 832 C C . PRO A 1 108 ? 0.299 0.448 14.671 1.00 92.19 108 PRO A C 1
ATOM 834 O O . PRO A 1 108 ? -0.419 1.261 15.262 1.00 92.19 108 PRO A O 1
ATOM 837 N N . LEU A 1 109 ? 0.243 0.277 13.353 1.00 92.62 109 LEU A N 1
ATOM 838 C CA . LEU A 1 109 ? -0.827 0.831 12.538 1.00 92.62 109 LEU A CA 1
ATOM 839 C C . LEU A 1 109 ? -2.127 0.130 12.916 1.00 92.62 109 LEU A C 1
ATOM 841 O O . LEU A 1 109 ? -2.177 -1.099 12.965 1.00 92.62 109 LEU A O 1
ATOM 845 N N . ARG A 1 110 ? -3.180 0.906 13.157 1.00 94.50 110 ARG A N 1
ATOM 846 C CA . ARG A 1 110 ? -4.538 0.379 13.295 1.00 94.50 110 ARG A CA 1
ATOM 847 C C . ARG A 1 110 ? -5.232 0.538 11.955 1.00 94.50 110 ARG A C 1
ATOM 849 O O . ARG A 1 110 ? -5.473 1.663 11.529 1.00 94.50 110 ARG A O 1
ATOM 856 N N . LEU A 1 111 ? -5.486 -0.580 11.288 1.00 94.56 111 LEU A N 1
ATOM 857 C CA . LEU A 1 111 ? -6.075 -0.621 9.954 1.00 94.56 111 LEU A CA 1
ATOM 858 C C . LEU A 1 111 ? -7.431 -1.316 10.013 1.00 94.56 111 LEU A C 1
ATOM 860 O O . LEU A 1 111 ? -7.621 -2.241 10.802 1.00 94.56 111 LEU A O 1
ATOM 864 N N . ILE A 1 112 ? -8.353 -0.893 9.154 1.00 93.12 112 ILE A N 1
ATOM 865 C CA . ILE A 1 112 ? -9.599 -1.624 8.931 1.00 93.12 112 ILE A CA 1
ATOM 866 C C . ILE A 1 112 ? -9.269 -2.894 8.142 1.00 93.12 112 ILE A C 1
ATOM 868 O O . ILE A 1 112 ? -8.587 -2.844 7.116 1.00 93.12 112 ILE A O 1
ATOM 872 N N . LYS A 1 113 ? -9.753 -4.040 8.619 1.00 94.00 113 LYS A N 1
ATOM 873 C CA . LYS A 1 113 ? -9.626 -5.323 7.932 1.00 94.00 113 LYS A CA 1
ATOM 874 C C . LYS A 1 113 ? -10.736 -5.438 6.884 1.00 94.00 113 LYS A C 1
ATOM 876 O O . LYS A 1 113 ? -11.887 -5.670 7.224 1.00 94.00 113 LYS A O 1
ATOM 881 N N . LEU A 1 114 ? -10.377 -5.307 5.606 1.00 91.94 114 LEU A N 1
ATOM 882 C CA . LEU A 1 114 ? -11.284 -5.471 4.455 1.00 91.94 114 LEU A CA 1
ATOM 883 C C . LEU A 1 114 ? -10.958 -6.739 3.648 1.00 91.94 114 LEU A C 1
ATOM 885 O O . LEU A 1 114 ? -10.865 -6.716 2.423 1.00 91.94 114 LEU A O 1
ATOM 889 N N . TYR A 1 115 ? -10.737 -7.847 4.350 1.00 90.88 115 TYR A N 1
ATOM 890 C CA . TYR A 1 115 ? -10.531 -9.184 3.785 1.00 90.88 115 TYR A CA 1
ATOM 891 C C . TYR A 1 115 ? -11.053 -10.239 4.769 1.00 90.88 115 TYR A C 1
ATOM 893 O O . TYR A 1 115 ? -11.250 -9.931 5.948 1.00 90.88 115 TYR A O 1
ATOM 901 N N . ASP A 1 116 ? -11.276 -11.464 4.292 1.00 91.50 116 ASP A N 1
ATOM 902 C CA . ASP A 1 116 ? -11.831 -12.579 5.073 1.00 91.50 116 ASP A CA 1
ATOM 903 C C . ASP A 1 116 ? -13.086 -12.165 5.873 1.00 91.50 116 ASP A C 1
ATOM 905 O O . ASP A 1 116 ? -14.000 -11.541 5.327 1.00 91.50 116 ASP A O 1
ATOM 909 N N . GLU A 1 117 ? -13.131 -12.453 7.177 1.00 90.75 117 GLU A N 1
ATOM 910 C CA . GLU A 1 117 ? -14.239 -12.088 8.064 1.00 90.75 117 GLU A CA 1
ATOM 911 C C . GLU A 1 117 ? -14.440 -10.574 8.199 1.00 90.75 117 GLU A C 1
ATOM 913 O O . GLU A 1 117 ? -15.523 -10.125 8.564 1.00 90.75 117 GLU A O 1
ATOM 918 N N . GLY A 1 118 ? -13.426 -9.775 7.862 1.00 91.94 118 GLY A N 1
ATOM 919 C CA . GLY A 1 118 ? -13.530 -8.322 7.859 1.00 91.94 118 GLY A CA 1
ATOM 920 C C . GLY A 1 118 ? -14.466 -7.794 6.773 1.00 91.94 118 GLY A C 1
ATOM 921 O O . GLY A 1 118 ? -15.208 -6.852 7.028 1.00 91.94 118 GLY A O 1
ATOM 922 N N . LEU A 1 119 ? -14.513 -8.436 5.595 1.00 90.62 119 LEU A N 1
ATOM 923 C CA . LEU A 1 119 ? -15.493 -8.083 4.554 1.00 90.62 119 LEU A CA 1
ATOM 924 C C . LEU A 1 119 ? -16.920 -8.419 4.992 1.00 90.62 119 LEU A C 1
ATOM 926 O O . LEU A 1 119 ? -17.832 -7.625 4.770 1.00 90.62 119 LEU A O 1
ATOM 930 N N . ALA A 1 120 ? -17.098 -9.563 5.658 1.00 88.56 120 ALA A N 1
ATOM 931 C CA . ALA A 1 120 ? -18.392 -9.962 6.201 1.00 88.56 120 ALA A CA 1
ATOM 932 C C . ALA A 1 120 ? -18.863 -8.997 7.300 1.00 88.56 120 ALA A C 1
ATOM 934 O O . ALA A 1 120 ? -20.012 -8.561 7.272 1.00 88.56 120 ALA A O 1
ATOM 935 N N . ALA A 1 121 ? -17.969 -8.614 8.221 1.00 88.38 121 ALA A N 1
ATOM 936 C CA . ALA A 1 121 ? -18.254 -7.612 9.247 1.00 88.38 121 ALA A CA 1
ATOM 937 C C . ALA A 1 121 ? -18.641 -6.268 8.620 1.00 88.38 121 ALA A C 1
ATOM 939 O O . ALA A 1 121 ? -19.624 -5.666 9.029 1.00 88.38 121 ALA A O 1
ATOM 940 N N . ALA A 1 122 ? -17.931 -5.861 7.566 1.00 87.00 122 ALA A N 1
ATOM 941 C CA . ALA A 1 122 ? -18.179 -4.646 6.798 1.00 87.00 122 ALA A CA 1
ATOM 942 C C . ALA A 1 122 ? -19.402 -4.734 5.852 1.00 87.00 122 ALA A C 1
ATOM 944 O O . ALA A 1 122 ? -19.655 -3.798 5.094 1.00 87.00 122 ALA A O 1
ATOM 945 N N . GLN A 1 123 ? -20.136 -5.857 5.868 1.00 88.69 123 GLN A N 1
ATOM 946 C CA . GLN A 1 123 ? -21.315 -6.129 5.036 1.00 88.69 123 GLN A CA 1
ATOM 947 C C . GLN A 1 123 ? -21.091 -5.829 3.545 1.00 88.69 123 GLN A C 1
ATOM 949 O O . GLN A 1 123 ? -21.957 -5.304 2.845 1.00 88.69 123 GLN A O 1
ATOM 954 N N . THR A 1 124 ? -19.897 -6.153 3.053 1.00 86.69 124 THR A N 1
ATOM 955 C CA . THR A 1 124 ? -19.459 -5.844 1.691 1.00 86.69 124 THR A CA 1
ATOM 956 C C . THR A 1 124 ? -18.687 -7.017 1.088 1.00 86.69 124 THR A C 1
ATOM 958 O O . THR A 1 124 ? -18.529 -8.069 1.706 1.00 86.69 124 THR A O 1
ATOM 961 N N . ASP A 1 125 ? -18.213 -6.857 -0.143 1.00 87.19 125 ASP A N 1
ATOM 962 C CA . ASP A 1 125 ? -17.422 -7.864 -0.840 1.00 87.19 125 ASP A CA 1
ATOM 963 C C . ASP A 1 125 ? -16.185 -7.256 -1.516 1.00 87.19 125 ASP A C 1
ATOM 965 O O . ASP A 1 125 ? -15.814 -6.097 -1.318 1.00 87.19 125 ASP A O 1
ATOM 969 N N . ASN A 1 126 ? -15.518 -8.060 -2.342 1.00 82.31 126 ASN A N 1
ATOM 970 C CA . ASN A 1 126 ? -14.314 -7.672 -3.066 1.00 82.31 126 ASN A CA 1
ATOM 971 C C . ASN A 1 126 ? -14.537 -6.603 -4.150 1.00 82.31 126 ASN A C 1
ATOM 973 O O . ASN A 1 126 ? -13.601 -6.327 -4.909 1.00 82.31 126 ASN A O 1
ATOM 977 N N . ARG A 1 127 ? -15.711 -5.971 -4.230 1.00 82.31 127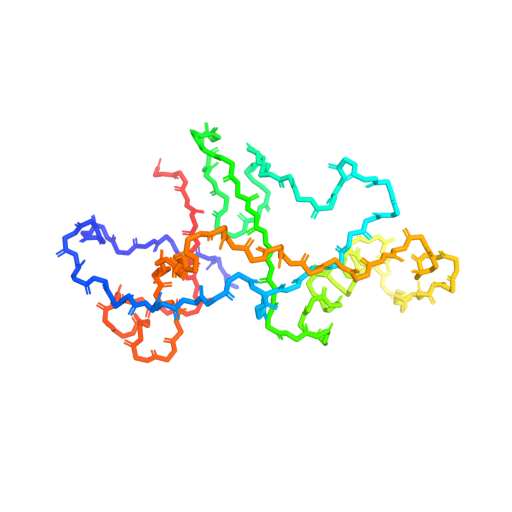 ARG A N 1
ATOM 978 C CA . ARG A 1 127 ? -15.998 -4.807 -5.077 1.00 82.31 127 ARG A CA 1
ATOM 979 C C . ARG A 1 127 ? -15.907 -3.473 -4.334 1.00 82.31 127 ARG A C 1
ATOM 981 O O . ARG A 1 127 ? -15.908 -2.456 -5.014 1.00 82.31 127 ARG A O 1
ATOM 988 N N . ILE A 1 128 ? -15.748 -3.470 -3.002 1.00 84.56 128 ILE A N 1
ATOM 989 C CA . ILE A 1 128 ? -15.634 -2.242 -2.193 1.00 84.56 128 ILE A CA 1
ATOM 990 C C . ILE A 1 128 ? -14.545 -1.291 -2.701 1.00 84.56 128 ILE A C 1
ATOM 992 O O . ILE A 1 128 ? -13.373 -1.659 -2.769 1.00 84.56 128 ILE A O 1
ATOM 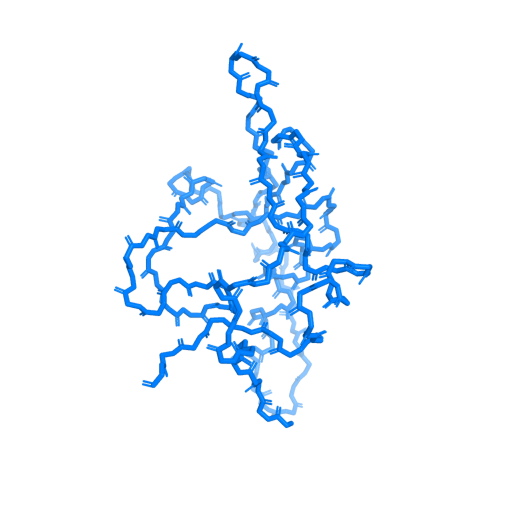996 N N . ALA A 1 129 ? -14.901 -0.058 -3.012 1.00 83.88 129 ALA A N 1
ATOM 997 C CA . ALA A 1 129 ? -13.968 0.999 -3.381 1.00 83.88 129 ALA A CA 1
ATOM 998 C C . ALA A 1 129 ? -14.446 2.317 -2.773 1.00 83.88 129 ALA A C 1
ATOM 1000 O O . ALA A 1 129 ? -15.612 2.425 -2.394 1.00 83.88 129 ALA A O 1
ATOM 1001 N N . THR A 1 130 ? -13.566 3.307 -2.672 1.00 79.94 130 THR A N 1
ATOM 1002 C CA . THR A 1 130 ? -14.020 4.682 -2.466 1.00 79.94 130 THR A CA 1
ATOM 1003 C C . THR A 1 130 ? -14.737 5.164 -3.723 1.00 79.94 130 THR A C 1
ATOM 1005 O O . THR A 1 130 ? -14.253 4.940 -4.833 1.00 79.94 130 THR A O 1
ATOM 1008 N N . ASP A 1 131 ? -15.879 5.816 -3.533 1.00 69.62 131 ASP A N 1
ATOM 1009 C CA . ASP A 1 131 ? -16.688 6.431 -4.585 1.00 69.62 131 ASP A CA 1
ATOM 1010 C C . ASP A 1 131 ? -17.121 7.826 -4.112 1.00 69.62 131 ASP A C 1
ATOM 1012 O O . ASP A 1 131 ? -17.181 8.066 -2.901 1.00 69.62 131 ASP A O 1
ATOM 1016 N N . ASP A 1 132 ? -17.374 8.731 -5.053 1.00 54.16 132 ASP A N 1
ATOM 1017 C CA . ASP A 1 132 ? -18.106 9.971 -4.778 1.00 54.16 132 ASP A CA 1
ATOM 1018 C C . ASP A 1 132 ? -19.598 9.655 -4.979 1.00 54.16 132 ASP A C 1
ATOM 1020 O O . ASP A 1 132 ? -19.974 9.195 -6.057 1.00 54.16 132 ASP A O 1
ATOM 1024 N N . ASP A 1 133 ? -20.425 9.851 -3.945 1.00 47.84 133 ASP A N 1
ATOM 1025 C CA . ASP A 1 133 ? -21.894 9.707 -4.032 1.00 47.84 133 ASP A CA 1
ATOM 1026 C C . ASP A 1 133 ? -22.516 10.552 -5.166 1.00 47.84 133 ASP A C 1
ATOM 1028 O O . ASP A 1 133 ? -22.114 11.731 -5.339 1.00 47.84 133 ASP A O 1
#